Protein AF-A0A2S1R4B1-F1 (afdb_monomer_lite)

Foldseek 3Di:
DPCPVVVVVVLQVVCCVPQPPPFDWDKAKEFADLLCQAPCSLVLVCVQQVHDDDADFQDWDWGDQPPDDIFTFTQNDHDPSVARWTWGDGNFKIKIWHRNNVVSGTTMIIMIGRDDDDRVVVNVSVHVSSHVSRD

Radius of gyration: 14.22 Å; chains: 1; bounding box: 37×29×37 Å

pLDDT: mean 94.47, std 7.65, range [44.75, 98.69]

Organism: NCBI:txid546160

Structure (mmCIF, N/CA/C/O backbone):
data_AF-A0A2S1R4B1-F1
#
_entry.id   AF-A0A2S1R4B1-F1
#
loop_
_atom_site.group_PDB
_atom_site.id
_atom_site.type_symbol
_atom_site.label_atom_id
_atom_site.label_alt_id
_atom_site.label_comp_id
_atom_site.label_asym_id
_atom_site.label_entity_id
_atom_site.label_seq_id
_atom_site.pdbx_PDB_ins_code
_atom_site.Cartn_x
_atom_site.Cartn_y
_atom_site.Cartn_z
_atom_site.occupancy
_atom_site.B_iso_or_equiv
_atom_site.auth_seq_id
_atom_site.auth_comp_id
_atom_site.auth_asym_id
_atom_site.auth_atom_id
_atom_site.pdbx_PDB_model_num
ATOM 1 N N . MET A 1 1 ? -12.326 -1.475 -23.316 1.00 44.75 1 MET A N 1
ATOM 2 C CA . MET A 1 1 ? -12.607 -2.359 -22.166 1.00 44.75 1 MET A CA 1
ATOM 3 C C . MET A 1 1 ? -12.264 -1.582 -20.897 1.00 44.75 1 MET A C 1
ATOM 5 O O . MET A 1 1 ? -11.132 -1.619 -20.448 1.00 44.75 1 MET A O 1
ATOM 9 N N . THR A 1 2 ? -13.200 -0.764 -20.410 1.00 54.91 2 THR A N 1
ATOM 10 C CA . THR A 1 2 ? -12.978 0.304 -19.407 1.00 54.91 2 THR A CA 1
ATOM 11 C C . THR A 1 2 ? -13.503 -0.049 -18.001 1.00 54.91 2 THR A C 1
ATOM 13 O O . THR A 1 2 ? -13.587 0.828 -17.149 1.00 54.91 2 THR A O 1
ATOM 16 N N . GLY A 1 3 ? -13.868 -1.315 -17.749 1.00 60.03 3 GLY A N 1
ATOM 17 C CA . GLY A 1 3 ? -14.519 -1.756 -16.501 1.00 60.03 3 GLY A CA 1
ATOM 18 C C . GLY A 1 3 ? -13.582 -2.127 -15.343 1.00 60.03 3 GLY A C 1
ATOM 19 O O . GLY A 1 3 ? -13.943 -1.904 -14.196 1.00 60.03 3 GLY A O 1
ATOM 20 N N . HIS A 1 4 ? -12.363 -2.602 -15.624 1.00 66.06 4 HIS A N 1
ATOM 21 C CA . HIS A 1 4 ? -11.473 -3.172 -14.597 1.00 66.06 4 HIS A CA 1
ATOM 22 C C . HIS A 1 4 ? -11.135 -2.209 -13.447 1.00 66.06 4 HIS A C 1
ATOM 24 O O . HIS A 1 4 ? -11.013 -2.639 -12.306 1.00 66.06 4 HIS A O 1
ATOM 30 N N . GLY A 1 5 ? -11.027 -0.903 -13.722 1.00 68.81 5 GLY A N 1
ATOM 31 C CA . GLY A 1 5 ? -10.784 0.087 -12.670 1.00 68.81 5 GLY A CA 1
ATOM 32 C C . GLY A 1 5 ? -11.935 0.172 -11.663 1.00 68.81 5 GLY A C 1
ATOM 33 O O . GLY A 1 5 ? -11.696 0.255 -10.461 1.00 68.81 5 GLY A O 1
ATOM 34 N N . TRP A 1 6 ? -13.184 0.088 -12.136 1.00 86.56 6 TRP A N 1
ATOM 35 C CA . TRP A 1 6 ? -14.368 0.130 -11.274 1.00 86.56 6 TRP A CA 1
ATOM 36 C C . TRP A 1 6 ? -14.473 -1.088 -10.363 1.00 86.56 6 TRP A C 1
ATOM 38 O O . TRP A 1 6 ? -14.891 -0.931 -9.217 1.00 86.56 6 TRP A O 1
ATOM 48 N N . ASP A 1 7 ? -14.053 -2.264 -10.828 1.00 90.12 7 ASP A N 1
ATOM 49 C CA . ASP A 1 7 ? -14.114 -3.495 -10.036 1.00 90.12 7 ASP A CA 1
ATOM 50 C C . ASP A 1 7 ? -13.314 -3.361 -8.735 1.00 90.12 7 ASP A C 1
ATOM 52 O O . ASP A 1 7 ? -13.819 -3.690 -7.663 1.00 90.12 7 ASP A O 1
ATOM 56 N N . MET A 1 8 ? -12.103 -2.797 -8.798 1.00 91.00 8 MET A N 1
ATOM 57 C CA . MET A 1 8 ? -11.263 -2.575 -7.616 1.00 91.00 8 MET A CA 1
ATOM 58 C C . MET A 1 8 ? -11.847 -1.515 -6.671 1.00 91.00 8 MET A C 1
ATOM 60 O O . MET A 1 8 ? -11.831 -1.709 -5.451 1.00 91.00 8 MET A O 1
ATOM 64 N N . TYR A 1 9 ? -12.411 -0.424 -7.200 1.00 90.69 9 TYR A N 1
ATOM 65 C CA . TYR A 1 9 ? -13.048 0.605 -6.368 1.00 90.69 9 TYR A CA 1
ATOM 66 C C . TYR A 1 9 ? -14.295 0.075 -5.654 1.00 90.69 9 TYR A C 1
ATOM 68 O O . TYR A 1 9 ? -14.439 0.253 -4.444 1.00 90.69 9 TYR A O 1
ATOM 76 N N . LEU A 1 10 ? -15.177 -0.619 -6.379 1.00 95.44 10 LEU A N 1
ATOM 77 C CA . LEU A 1 10 ? -16.381 -1.226 -5.811 1.00 95.44 10 LEU A CA 1
ATOM 78 C C . LEU A 1 10 ? -16.032 -2.354 -4.837 1.00 95.44 10 LEU A C 1
ATOM 80 O O . LEU A 1 10 ? -16.678 -2.486 -3.799 1.00 95.44 10 LEU A O 1
ATOM 84 N N . HIS A 1 11 ? -14.978 -3.123 -5.116 1.00 96.44 11 HIS A N 1
ATOM 85 C CA . HIS A 1 11 ? -14.469 -4.118 -4.182 1.00 96.44 11 HIS A CA 1
ATOM 86 C C . HIS A 1 11 ? -13.931 -3.474 -2.898 1.00 96.44 11 HIS A C 1
ATOM 88 O O . HIS A 1 11 ? -14.267 -3.920 -1.806 1.00 96.44 11 HIS A O 1
ATOM 94 N N . THR A 1 12 ? -13.147 -2.399 -3.004 1.00 96.31 12 THR A N 1
ATOM 95 C CA . THR A 1 12 ? -12.639 -1.660 -1.836 1.00 96.31 12 THR A CA 1
ATOM 96 C C . THR A 1 12 ? -13.788 -1.106 -0.989 1.00 96.31 12 THR A C 1
ATOM 98 O O . THR A 1 12 ? -13.761 -1.233 0.235 1.00 96.31 12 THR A O 1
ATOM 101 N N . LEU A 1 13 ? -14.846 -0.587 -1.624 1.00 96.88 13 LEU A N 1
ATOM 102 C CA . LEU A 1 13 ? -16.069 -0.185 -0.926 1.00 96.88 13 LEU A CA 1
ATOM 103 C C . LEU A 1 13 ? -16.758 -1.371 -0.232 1.00 96.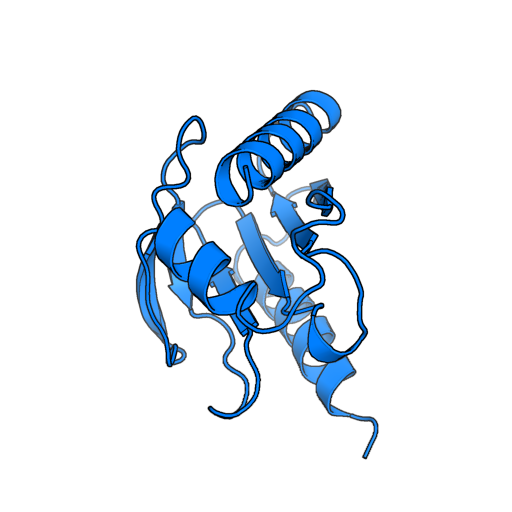88 13 LEU A C 1
ATOM 105 O O . LEU A 1 13 ? -17.169 -1.246 0.919 1.00 96.88 13 LEU A O 1
ATOM 109 N N . ALA A 1 14 ? -16.867 -2.526 -0.891 1.00 98.19 14 ALA A N 1
ATOM 110 C CA . ALA A 1 14 ? -17.443 -3.722 -0.278 1.00 98.19 14 ALA A CA 1
ATOM 111 C C . ALA A 1 14 ? -16.635 -4.181 0.949 1.00 98.19 14 ALA A C 1
ATOM 113 O O . ALA A 1 14 ? -17.224 -4.470 1.987 1.00 98.19 14 ALA A O 1
ATOM 114 N N . GLN A 1 15 ? -15.299 -4.168 0.874 1.00 98.50 15 GLN A N 1
ATOM 115 C CA . GLN A 1 15 ? -14.435 -4.501 2.011 1.00 98.50 15 GLN A CA 1
ATOM 116 C C . GLN A 1 15 ? -14.599 -3.516 3.177 1.00 98.50 15 GLN A C 1
ATOM 118 O O . GLN A 1 15 ? -14.616 -3.943 4.332 1.00 98.50 15 GLN A O 1
ATOM 123 N N . TYR A 1 16 ? -14.778 -2.218 2.897 1.00 98.38 16 TYR A N 1
ATOM 124 C CA . TYR A 1 16 ? -15.139 -1.237 3.924 1.00 98.38 16 TYR A CA 1
ATOM 125 C C . TYR A 1 16 ? -16.451 -1.602 4.623 1.00 98.38 16 TYR A C 1
ATOM 127 O O . TYR A 1 16 ? -16.494 -1.699 5.848 1.00 98.38 16 TYR A O 1
ATOM 135 N N . LEU A 1 17 ? -17.512 -1.831 3.848 1.00 98.19 17 LEU A N 1
ATOM 136 C CA . LEU A 1 17 ? -18.838 -2.127 4.388 1.00 98.19 17 LEU A CA 1
ATOM 137 C C . LEU A 1 17 ? -18.878 -3.450 5.165 1.00 98.19 17 LEU A C 1
ATOM 139 O O . LEU A 1 17 ? -19.625 -3.559 6.132 1.00 98.19 17 LEU A O 1
ATOM 143 N N . GLU A 1 18 ? -18.080 -4.440 4.769 1.00 98.38 18 GLU A N 1
ATOM 144 C CA . GLU A 1 18 ? -18.047 -5.753 5.418 1.00 98.38 18 GLU A CA 1
ATOM 145 C C . 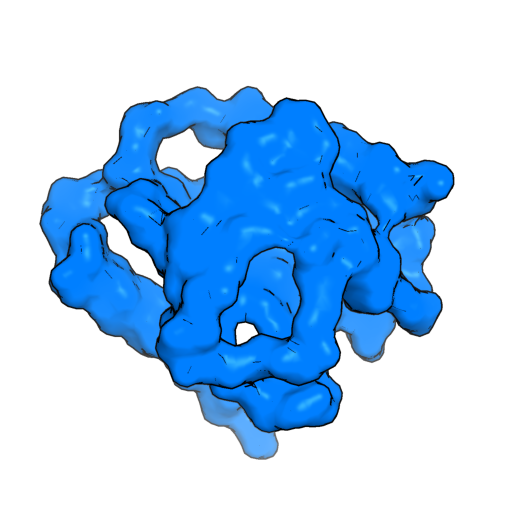GLU A 1 18 ? -17.215 -5.762 6.709 1.00 98.38 18 GLU A C 1
ATOM 147 O O . GLU A 1 18 ? -17.614 -6.380 7.696 1.00 98.38 18 GLU A O 1
ATOM 152 N N . HIS A 1 19 ? -16.066 -5.080 6.726 1.00 98.19 19 HIS A N 1
ATOM 153 C CA . HIS A 1 19 ? -15.074 -5.243 7.798 1.00 98.19 19 HIS A CA 1
ATOM 154 C C . HIS A 1 19 ? -14.843 -3.992 8.652 1.00 98.19 19 HIS A C 1
ATOM 156 O O . HIS A 1 19 ? -14.324 -4.095 9.763 1.00 98.19 19 HIS A O 1
ATOM 162 N N . PHE A 1 20 ? -15.218 -2.813 8.156 1.00 98.19 20 PHE A N 1
ATOM 163 C CA . PHE A 1 20 ? -14.847 -1.527 8.753 1.00 98.19 20 PHE A CA 1
ATOM 164 C C . PHE A 1 20 ? -16.026 -0.557 8.899 1.00 98.19 20 PHE A C 1
ATOM 166 O O . PHE A 1 20 ? -15.820 0.618 9.206 1.00 98.19 20 PHE A O 1
ATOM 173 N N . ALA A 1 21 ? -17.260 -1.028 8.702 1.00 97.19 21 ALA A N 1
ATOM 174 C CA . ALA A 1 21 ? -18.452 -0.192 8.753 1.00 97.19 21 ALA A CA 1
ATOM 175 C C . ALA A 1 21 ? -18.533 0.619 10.057 1.00 97.19 21 ALA A C 1
ATOM 177 O O . ALA A 1 21 ? -18.386 0.091 11.159 1.00 97.19 21 ALA A O 1
ATOM 178 N N . GLY A 1 22 ? -18.766 1.925 9.916 1.00 96.31 22 GLY A N 1
ATOM 179 C CA . GLY A 1 22 ? -18.857 2.860 11.039 1.00 96.31 22 GLY A CA 1
ATOM 180 C C . GLY A 1 22 ? -17.513 3.395 11.541 1.00 96.31 22 GLY A C 1
ATOM 181 O O . GLY A 1 22 ? -17.509 4.342 12.325 1.00 96.31 22 GLY A O 1
ATOM 182 N N . ARG A 1 23 ? -16.376 2.864 11.070 1.00 97.50 23 ARG A N 1
ATOM 183 C CA . ARG A 1 23 ? -15.051 3.435 11.350 1.00 97.50 23 ARG A CA 1
ATOM 184 C C . ARG A 1 23 ? -14.755 4.568 10.353 1.00 97.50 23 ARG A C 1
ATOM 186 O O . ARG A 1 23 ? -15.007 4.384 9.155 1.00 97.50 23 ARG A O 1
ATOM 193 N N . PRO A 1 24 ? -14.239 5.730 10.799 1.00 95.38 24 PRO A N 1
ATOM 194 C CA . PRO A 1 24 ? -13.759 6.779 9.901 1.00 95.38 24 PRO A CA 1
ATOM 195 C C . PRO A 1 24 ? -12.637 6.264 8.996 1.00 95.38 24 PRO A C 1
ATOM 197 O O . PRO A 1 24 ? -11.760 5.534 9.452 1.00 95.38 24 PRO A O 1
ATOM 200 N N . ALA A 1 25 ? -12.671 6.641 7.718 1.00 95.75 25 ALA A N 1
ATOM 201 C CA . ALA A 1 25 ? -11.640 6.279 6.754 1.00 95.75 25 ALA A CA 1
ATOM 202 C C . ALA A 1 25 ? -10.617 7.413 6.625 1.00 95.75 25 ALA A C 1
ATOM 204 O O . ALA A 1 25 ? -10.963 8.520 6.206 1.00 95.75 25 ALA A O 1
ATOM 205 N N . HIS A 1 26 ? -9.355 7.124 6.920 1.00 97.50 26 HIS A N 1
ATOM 206 C CA . HIS A 1 26 ? -8.236 8.010 6.630 1.00 97.50 26 HIS A CA 1
ATOM 207 C C . HIS A 1 26 ? -7.566 7.557 5.337 1.00 97.50 26 HIS A C 1
ATOM 209 O O . HIS A 1 26 ? -6.962 6.486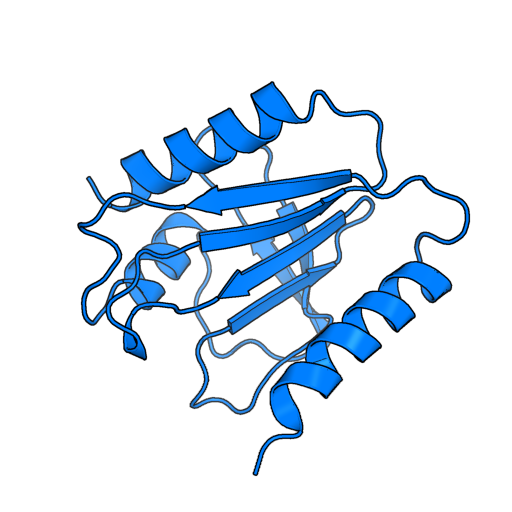 5.288 1.00 97.50 26 HIS A O 1
ATOM 215 N N . PHE A 1 27 ? -7.692 8.363 4.282 1.00 97.12 27 PHE A N 1
ATOM 216 C CA . PHE A 1 27 ? -7.000 8.097 3.027 1.00 97.12 27 PHE A CA 1
ATOM 217 C C . PHE A 1 27 ? -5.568 8.629 3.100 1.00 97.12 27 PHE A C 1
ATOM 219 O O . PHE A 1 27 ? -5.353 9.827 3.285 1.00 97.12 27 PHE A O 1
ATOM 226 N N . VAL A 1 28 ? -4.605 7.724 2.980 1.00 97.62 28 VAL A N 1
ATOM 227 C CA . VAL A 1 28 ? -3.164 7.981 3.010 1.00 97.62 28 VAL A CA 1
ATOM 228 C C . VAL A 1 28 ? -2.613 7.665 1.629 1.00 97.62 28 VAL A C 1
ATOM 230 O O . VAL A 1 28 ? -2.914 6.615 1.059 1.00 97.62 28 VAL A O 1
ATOM 233 N N . THR A 1 29 ? -1.796 8.567 1.101 1.00 97.25 29 THR A N 1
ATOM 234 C CA . THR A 1 29 ? -1.112 8.380 -0.177 1.00 97.25 29 THR A CA 1
ATOM 235 C C . THR A 1 29 ? 0.346 8.795 -0.076 1.00 97.25 29 THR A C 1
ATOM 237 O O . THR A 1 29 ? 0.686 9.780 0.580 1.00 97.25 29 THR A O 1
ATOM 240 N N . ALA A 1 30 ? 1.210 8.061 -0.764 1.00 97.38 30 ALA A N 1
ATOM 241 C CA . ALA A 1 30 ? 2.610 8.416 -0.930 1.00 97.38 30 ALA A CA 1
ATOM 242 C C . ALA A 1 30 ? 3.090 8.007 -2.320 1.00 97.38 30 ALA A C 1
ATOM 244 O O . ALA A 1 30 ? 2.653 6.995 -2.865 1.00 97.38 30 ALA A O 1
ATOM 245 N N . GLU A 1 31 ? 3.983 8.815 -2.874 1.00 96.81 31 GLU A N 1
ATOM 246 C CA . GLU A 1 31 ? 4.621 8.592 -4.166 1.00 96.81 31 GLU A CA 1
ATOM 247 C C . GLU A 1 31 ? 6.124 8.412 -3.938 1.00 96.81 31 GLU A C 1
ATOM 249 O O . GLU A 1 31 ? 6.709 9.076 -3.077 1.00 96.81 31 GLU A O 1
ATOM 254 N N . GLY A 1 32 ? 6.722 7.474 -4.666 1.00 96.56 32 GLY A N 1
ATOM 255 C CA . GLY A 1 32 ? 8.149 7.197 -4.627 1.00 96.56 32 GLY A CA 1
ATOM 256 C C . GLY A 1 32 ? 8.970 8.186 -5.455 1.00 96.56 32 GLY A C 1
ATOM 257 O O . GLY A 1 32 ? 8.427 9.056 -6.138 1.00 96.56 32 GLY A O 1
ATOM 258 N N . PRO A 1 33 ? 10.305 8.064 -5.427 1.00 97.06 33 PRO A N 1
ATOM 259 C CA . PRO A 1 33 ? 11.182 8.941 -6.191 1.00 97.06 33 PRO A CA 1
ATOM 260 C C . PRO A 1 33 ? 11.045 8.684 -7.703 1.00 97.06 33 PRO A C 1
ATOM 262 O O . PRO A 1 33 ? 10.614 7.599 -8.108 1.00 97.06 33 PRO A O 1
ATOM 265 N N . PRO A 1 34 ? 11.494 9.612 -8.573 1.00 96.50 34 PRO A N 1
ATOM 266 C CA . PRO A 1 34 ? 11.478 9.424 -10.028 1.00 96.50 34 PRO A CA 1
ATOM 267 C C . PRO A 1 34 ? 12.149 8.129 -10.514 1.00 96.50 34 PRO A C 1
ATOM 269 O O . PRO A 1 34 ? 11.741 7.575 -11.534 1.00 96.50 34 PRO A O 1
ATOM 272 N N . ALA A 1 35 ? 13.134 7.610 -9.771 1.00 95.62 35 ALA A N 1
ATOM 273 C CA . ALA A 1 35 ? 13.800 6.336 -10.055 1.00 95.62 35 ALA A CA 1
ATOM 274 C C . ALA A 1 35 ? 12.840 5.126 -10.047 1.00 95.62 35 ALA A C 1
ATOM 276 O O . ALA A 1 35 ? 13.097 4.124 -10.709 1.00 95.62 35 ALA A O 1
ATOM 277 N N . SER A 1 36 ? 11.692 5.244 -9.374 1.00 97.06 36 SER A N 1
ATOM 278 C CA . SER A 1 36 ? 10.650 4.212 -9.309 1.00 97.06 36 SER A CA 1
ATOM 279 C C . SER A 1 36 ? 9.689 4.200 -10.514 1.00 97.06 36 SER A C 1
ATOM 281 O O . SER A 1 36 ? 8.680 3.500 -10.506 1.00 97.06 36 SER A O 1
ATOM 283 N N . SER A 1 37 ? 9.961 4.979 -11.564 1.00 96.38 37 SER A N 1
ATOM 284 C CA . SER A 1 37 ? 9.101 5.051 -12.760 1.00 96.38 37 SER A CA 1
ATOM 285 C C . SER A 1 37 ? 9.475 4.066 -13.875 1.00 96.38 37 SER A C 1
ATOM 287 O O . SER A 1 37 ? 8.765 3.968 -14.877 1.00 96.38 37 SER A O 1
ATOM 289 N N . GLY A 1 38 ? 10.598 3.358 -13.732 1.00 93.88 38 GLY A N 1
ATOM 290 C CA . GLY A 1 38 ? 11.184 2.536 -14.788 1.00 93.88 38 GLY A CA 1
ATOM 291 C C . GLY A 1 38 ? 10.695 1.081 -14.829 1.00 93.88 38 GLY A C 1
ATOM 292 O O . GLY A 1 38 ? 10.076 0.581 -13.888 1.00 93.88 38 GLY A O 1
ATOM 293 N N . PRO A 1 39 ? 11.011 0.343 -15.911 1.00 92.88 39 PRO A N 1
ATOM 294 C CA . PRO A 1 39 ? 10.808 -1.101 -15.955 1.00 92.88 39 PRO A CA 1
ATOM 295 C C . PRO A 1 39 ? 11.515 -1.796 -14.785 1.00 92.88 39 PRO A C 1
ATOM 297 O O . PRO A 1 39 ? 12.671 -1.506 -14.490 1.00 92.88 39 PRO A O 1
ATOM 300 N N . GLY A 1 40 ? 10.829 -2.741 -14.141 1.00 93.44 40 GLY A N 1
ATOM 301 C CA . GLY A 1 40 ? 11.360 -3.476 -12.989 1.00 93.44 40 GLY A CA 1
ATOM 302 C C . GLY A 1 40 ? 11.085 -2.824 -11.632 1.00 93.44 40 GLY A C 1
ATOM 303 O O . GLY A 1 40 ? 11.297 -3.482 -10.617 1.00 93.44 40 GLY A O 1
ATOM 304 N N . SER A 1 41 ? 10.534 -1.604 -11.584 1.00 96.81 41 SER A N 1
ATOM 305 C CA . SER A 1 41 ? 10.198 -0.955 -10.311 1.00 96.81 41 SER A CA 1
ATOM 306 C C . SER A 1 41 ? 9.189 -1.752 -9.477 1.00 96.81 41 SER A C 1
ATOM 308 O O . SER A 1 41 ? 9.326 -1.791 -8.263 1.00 96.81 41 SER A O 1
ATOM 310 N N . TRP A 1 42 ? 8.247 -2.478 -10.092 1.00 97.06 42 TRP A N 1
ATOM 311 C CA . TRP A 1 42 ? 7.369 -3.383 -9.338 1.00 97.06 42 TRP A CA 1
ATOM 312 C C . TRP A 1 42 ? 8.123 -4.511 -8.626 1.00 97.06 42 TRP A C 1
ATOM 314 O O . TRP A 1 42 ? 7.843 -4.799 -7.469 1.00 97.06 42 TRP A O 1
ATOM 324 N N . ALA A 1 43 ? 9.106 -5.128 -9.287 1.00 96.56 43 ALA A N 1
ATOM 325 C CA . ALA A 1 43 ? 9.895 -6.195 -8.673 1.00 96.56 43 ALA A CA 1
ATOM 326 C C . ALA A 1 43 ? 10.719 -5.669 -7.485 1.00 96.56 43 ALA A C 1
ATOM 328 O O . ALA A 1 43 ? 10.814 -6.344 -6.464 1.00 96.56 43 ALA A O 1
ATOM 329 N N . ALA A 1 44 ? 11.252 -4.447 -7.593 1.00 97.25 44 ALA A N 1
ATOM 330 C CA . ALA A 1 44 ? 11.913 -3.774 -6.476 1.00 97.25 44 ALA A CA 1
ATOM 331 C C . ALA A 1 44 ? 10.930 -3.447 -5.334 1.00 97.25 44 ALA A C 1
ATOM 333 O O . ALA A 1 44 ? 11.268 -3.641 -4.169 1.00 97.25 44 ALA A O 1
ATOM 334 N N . LEU A 1 45 ? 9.690 -3.036 -5.647 1.00 97.50 45 LEU A N 1
ATOM 335 C CA . LEU A 1 45 ? 8.637 -2.859 -4.639 1.00 97.50 45 LEU A CA 1
ATOM 336 C C . LEU A 1 45 ? 8.357 -4.162 -3.882 1.00 97.50 45 LEU A C 1
ATOM 338 O O . LEU A 1 45 ? 8.286 -4.162 -2.657 1.00 97.50 45 LEU A O 1
ATOM 342 N N . GLU A 1 46 ? 8.176 -5.265 -4.611 1.00 97.38 46 GLU A N 1
ATOM 343 C CA . GLU A 1 46 ? 7.919 -6.589 -4.041 1.00 97.38 46 GLU A CA 1
ATOM 344 C C . GLU A 1 46 ? 9.059 -7.023 -3.112 1.00 97.38 46 GLU A C 1
ATOM 346 O O . GLU A 1 46 ? 8.806 -7.422 -1.972 1.00 97.38 46 GLU A O 1
ATOM 351 N N . GLU A 1 47 ? 10.307 -6.866 -3.563 1.00 97.50 47 GLU A N 1
ATOM 352 C CA . GLU A 1 47 ? 11.505 -7.149 -2.771 1.00 97.50 47 GLU A CA 1
ATOM 353 C C . GLU A 1 47 ? 11.546 -6.312 -1.486 1.00 97.50 47 GLU A C 1
ATOM 355 O O . GLU A 1 47 ? 11.681 -6.872 -0.397 1.00 97.50 47 GLU A O 1
ATOM 360 N N . ALA A 1 48 ? 11.334 -4.996 -1.588 1.00 97.38 48 ALA A N 1
ATOM 361 C CA . ALA A 1 48 ? 11.319 -4.082 -0.445 1.00 97.38 48 ALA A CA 1
ATOM 362 C C . ALA A 1 48 ? 10.168 -4.356 0.542 1.00 97.38 48 ALA A C 1
ATOM 364 O O . ALA A 1 48 ? 10.260 -4.022 1.725 1.00 97.38 48 ALA A O 1
ATOM 365 N N . LEU A 1 49 ? 9.074 -4.962 0.073 1.00 97.31 49 LEU A N 1
ATOM 366 C CA . LEU A 1 49 ? 7.957 -5.416 0.904 1.00 97.31 49 LEU A CA 1
ATOM 367 C C . LEU A 1 49 ? 8.176 -6.821 1.491 1.00 97.31 49 LEU A C 1
ATOM 369 O O . LEU A 1 49 ? 7.427 -7.225 2.386 1.00 97.31 49 LEU A O 1
ATOM 373 N N . GLY A 1 50 ? 9.181 -7.563 1.016 1.00 97.25 50 GLY A N 1
ATOM 374 C CA . GLY A 1 50 ? 9.467 -8.937 1.428 1.00 97.25 50 GLY A CA 1
ATOM 375 C C . GLY A 1 50 ? 8.497 -9.973 0.852 1.00 97.25 50 GLY A C 1
ATOM 376 O O . GLY A 1 50 ? 8.290 -11.026 1.457 1.00 97.25 50 GLY A O 1
ATOM 377 N N . VAL A 1 51 ? 7.875 -9.684 -0.292 1.00 96.94 51 VAL A N 1
ATOM 378 C CA . VAL A 1 51 ? 6.897 -10.558 -0.957 1.00 96.94 51 VAL A CA 1
ATOM 379 C C . VAL A 1 51 ? 7.274 -10.790 -2.417 1.00 96.94 51 VAL A C 1
ATOM 381 O O . VAL A 1 51 ? 8.189 -10.172 -2.943 1.00 96.94 51 VAL A O 1
ATOM 384 N N . LYS A 1 52 ? 6.588 -11.718 -3.085 1.00 94.81 52 LYS A N 1
ATOM 385 C CA . LYS A 1 52 ? 6.741 -11.948 -4.523 1.00 94.81 52 LYS A CA 1
ATOM 386 C C . LYS A 1 52 ? 5.458 -12.532 -5.098 1.00 94.81 52 LYS A C 1
ATOM 388 O O . LYS A 1 52 ? 4.936 -13.496 -4.534 1.00 94.81 52 LYS A O 1
ATOM 393 N N . GLY A 1 53 ? 4.967 -11.955 -6.193 1.00 89.50 53 GLY A N 1
ATOM 394 C CA . GLY A 1 53 ? 3.797 -12.451 -6.907 1.00 89.50 53 GLY A CA 1
ATOM 395 C C . GLY A 1 53 ? 4.039 -13.749 -7.705 1.00 89.50 53 GLY A C 1
ATOM 396 O O . GLY A 1 53 ? 5.164 -14.261 -7.758 1.00 89.50 53 GLY A O 1
ATOM 397 N N . PRO A 1 54 ? 2.990 -14.286 -8.362 1.00 92.38 54 PRO A N 1
ATOM 398 C CA . PRO A 1 54 ? 1.630 -13.743 -8.413 1.00 92.38 54 PRO A CA 1
ATOM 399 C C . PRO A 1 54 ? 0.890 -13.883 -7.074 1.00 92.38 54 PRO A C 1
ATOM 401 O O . PRO A 1 54 ? 1.103 -14.838 -6.327 1.00 92.38 54 PRO A O 1
ATOM 404 N N . PHE A 1 55 ? 0.005 -12.928 -6.780 1.00 94.00 55 PHE A N 1
ATOM 405 C CA . PHE A 1 55 ? -0.797 -12.918 -5.556 1.00 94.00 55 PHE A CA 1
ATOM 406 C C . PHE A 1 55 ? -2.189 -13.486 -5.813 1.00 94.00 55 PHE A C 1
ATOM 408 O O . PHE A 1 55 ? -2.897 -13.041 -6.717 1.00 94.00 55 PHE A O 1
ATOM 415 N N . ALA A 1 56 ? -2.606 -14.453 -4.998 1.00 95.00 56 ALA A N 1
ATOM 416 C CA . ALA A 1 56 ? -3.922 -15.070 -5.114 1.00 95.00 56 ALA A CA 1
ATOM 417 C C . ALA A 1 56 ? -4.878 -14.515 -4.055 1.00 95.00 56 ALA A C 1
ATOM 419 O O . ALA A 1 56 ? -4.526 -14.409 -2.882 1.00 95.00 56 ALA A O 1
ATOM 420 N N . ARG A 1 57 ? -6.128 -14.219 -4.432 1.00 97.00 57 ARG A N 1
ATOM 421 C CA . ARG A 1 57 ? -7.160 -13.829 -3.460 1.00 97.00 57 ARG A CA 1
ATOM 422 C C . ARG A 1 57 ? -7.304 -14.900 -2.370 1.00 97.00 57 ARG A C 1
ATOM 424 O O . ARG A 1 57 ? -7.419 -16.085 -2.670 1.00 97.00 57 ARG A O 1
ATOM 431 N N . GLY A 1 58 ? -7.338 -14.472 -1.111 1.00 98.00 58 GLY A N 1
ATOM 432 C CA . GLY A 1 58 ? -7.373 -15.344 0.066 1.00 98.00 58 GLY A CA 1
ATOM 433 C C . GLY A 1 58 ? -5.993 -15.747 0.597 1.00 98.00 58 GLY A C 1
ATOM 434 O O . GLY A 1 58 ? -5.915 -16.327 1.679 1.00 98.00 58 GLY A O 1
ATOM 435 N N . GLN A 1 59 ? -4.908 -15.430 -0.115 1.00 98.00 59 GLN A N 1
ATOM 436 C CA . GLN A 1 59 ? -3.546 -15.657 0.358 1.00 98.00 59 GLN A CA 1
ATOM 437 C C . GLN A 1 59 ? -3.252 -14.786 1.580 1.00 98.00 59 GLN A C 1
ATOM 439 O O . GLN A 1 59 ? -3.470 -13.577 1.551 1.00 98.00 59 GLN A O 1
ATOM 444 N N . GLN A 1 60 ? -2.720 -15.400 2.636 1.00 98.25 60 GLN A N 1
ATOM 445 C CA . GLN A 1 60 ? -2.206 -14.670 3.791 1.00 98.25 60 GLN A CA 1
ATOM 446 C C . GLN A 1 60 ? -0.789 -14.187 3.498 1.00 98.25 60 GLN A C 1
ATOM 448 O O . GLN A 1 60 ? 0.049 -14.964 3.035 1.00 98.25 60 GLN A O 1
ATOM 453 N N . LEU A 1 61 ? -0.528 -12.916 3.781 1.00 97.50 61 LEU A N 1
ATOM 454 C CA . LEU A 1 61 ? 0.760 -12.274 3.570 1.00 97.50 61 LEU A CA 1
ATOM 455 C C . LEU A 1 61 ? 1.189 -11.502 4.812 1.00 97.50 61 LEU A C 1
ATOM 457 O O . LEU A 1 61 ? 0.373 -10.967 5.564 1.00 97.50 61 LEU A O 1
ATOM 461 N N . ARG A 1 62 ? 2.508 -11.427 4.977 1.00 97.75 62 ARG A N 1
ATOM 462 C CA . ARG A 1 62 ? 3.180 -10.565 5.940 1.00 97.75 62 ARG A CA 1
ATOM 463 C C . ARG A 1 62 ? 4.183 -9.713 5.181 1.00 97.75 62 ARG A C 1
ATOM 465 O O . ARG A 1 62 ? 5.150 -10.256 4.658 1.00 97.75 62 ARG A O 1
ATOM 472 N N . LEU A 1 63 ? 3.934 -8.413 5.109 1.00 97.50 63 LEU A N 1
ATOM 473 C CA . LEU A 1 63 ? 4.825 -7.446 4.476 1.00 97.50 63 LEU A CA 1
ATOM 474 C C . LEU A 1 63 ? 5.686 -6.817 5.564 1.00 97.50 63 LEU A C 1
ATOM 476 O O . LEU A 1 63 ? 5.197 -6.536 6.661 1.00 97.50 63 LEU A O 1
ATOM 480 N N . 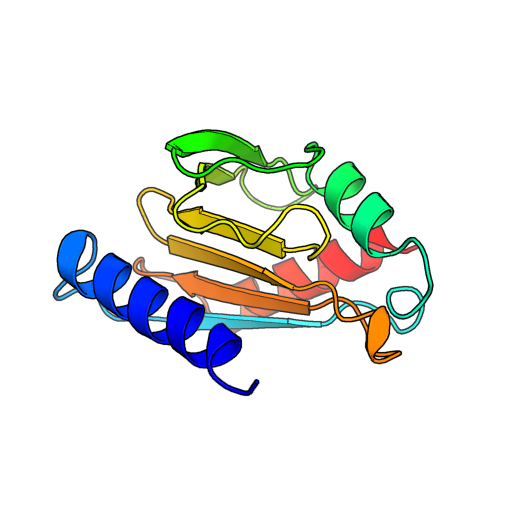ALA A 1 64 ? 6.954 -6.582 5.255 1.00 95.94 64 ALA A N 1
ATOM 481 C CA . ALA A 1 64 ? 7.920 -6.025 6.196 1.00 95.94 64 ALA A CA 1
ATOM 482 C C . ALA A 1 64 ? 8.628 -4.783 5.622 1.00 95.94 64 ALA A C 1
ATOM 484 O O . ALA A 1 64 ? 9.846 -4.810 5.459 1.00 95.94 64 ALA A O 1
ATOM 485 N N . PRO A 1 65 ? 7.890 -3.698 5.308 1.00 95.19 65 PRO A N 1
ATOM 486 C CA . PRO A 1 65 ? 8.501 -2.456 4.849 1.00 95.19 65 PRO A CA 1
ATOM 487 C C . PRO A 1 65 ? 9.434 -1.874 5.922 1.00 95.19 65 PRO A C 1
ATOM 489 O O . PRO A 1 65 ? 9.013 -1.578 7.040 1.00 95.19 65 PRO A O 1
ATOM 492 N N . GLU A 1 66 ? 10.716 -1.710 5.596 1.00 92.75 66 GLU A N 1
ATOM 493 C CA . GLU A 1 66 ? 11.727 -1.253 6.552 1.00 92.75 66 GLU A CA 1
ATOM 494 C C . GLU A 1 66 ? 11.394 0.121 7.167 1.00 92.75 66 GLU A C 1
ATOM 496 O O . GLU A 1 66 ? 11.209 1.125 6.473 1.00 92.75 66 GLU A O 1
ATOM 501 N N . GLY A 1 67 ? 11.376 0.188 8.500 1.00 91.31 67 GLY A N 1
ATOM 502 C CA . GLY A 1 67 ? 11.061 1.412 9.244 1.00 91.31 67 GLY A CA 1
ATOM 503 C C . GLY A 1 67 ? 9.561 1.700 9.380 1.00 91.31 67 GLY A C 1
ATOM 504 O O . GLY A 1 67 ? 9.193 2.690 10.007 1.00 91.31 67 GLY A O 1
ATOM 505 N N . LEU A 1 68 ? 8.701 0.829 8.848 1.00 94.38 68 LEU A N 1
ATOM 506 C CA . LEU A 1 68 ? 7.257 0.830 9.060 1.00 94.38 68 LEU A CA 1
ATOM 507 C C . LEU A 1 68 ? 6.837 -0.424 9.853 1.00 94.38 68 LEU A C 1
ATOM 509 O O . LEU A 1 68 ? 7.549 -1.433 9.854 1.00 94.38 68 LEU A O 1
ATOM 513 N N . PRO A 1 69 ? 5.690 -0.396 10.556 1.00 92.88 69 PRO A N 1
ATOM 514 C CA . PRO A 1 69 ? 5.145 -1.600 11.172 1.00 92.88 69 PRO A CA 1
ATOM 515 C C . PRO A 1 69 ? 4.897 -2.698 10.122 1.00 92.88 69 PRO A C 1
ATOM 517 O O . PRO A 1 69 ? 4.432 -2.386 9.021 1.00 92.88 69 PRO A O 1
ATOM 520 N N . PRO A 1 70 ? 5.162 -3.980 10.442 1.00 95.44 70 PRO A N 1
ATOM 521 C CA . PRO A 1 70 ? 4.827 -5.070 9.537 1.00 95.44 70 PRO A CA 1
ATOM 522 C C . PRO A 1 70 ? 3.315 -5.115 9.307 1.00 95.44 70 PRO A C 1
ATOM 524 O O . PRO A 1 70 ? 2.528 -4.917 10.235 1.00 95.44 70 PRO A O 1
ATOM 527 N N . LEU A 1 71 ? 2.914 -5.410 8.074 1.00 96.62 71 LEU A N 1
ATOM 528 C CA . LEU A 1 71 ? 1.511 -5.538 7.697 1.00 96.62 71 LEU A CA 1
ATOM 529 C C . LEU A 1 71 ? 1.170 -7.014 7.564 1.00 96.62 71 LEU A C 1
ATOM 531 O O . LEU A 1 71 ? 1.733 -7.707 6.720 1.00 96.62 71 LEU A O 1
ATOM 535 N N . GLU A 1 72 ? 0.234 -7.488 8.374 1.00 98.12 72 GLU A N 1
ATOM 536 C CA . GLU A 1 72 ? -0.274 -8.856 8.304 1.00 98.12 72 GLU A CA 1
ATOM 537 C C . GLU A 1 72 ? -1.731 -8.830 7.861 1.00 98.12 72 GLU A C 1
ATOM 539 O O . GLU A 1 72 ? -2.570 -8.131 8.438 1.00 98.12 72 GLU A O 1
ATOM 544 N N . GLY A 1 73 ? -2.036 -9.574 6.804 1.00 98.31 73 GLY A N 1
ATOM 545 C CA . GLY A 1 73 ? -3.361 -9.533 6.217 1.00 98.31 73 GLY A CA 1
ATOM 546 C C . GLY A 1 73 ? -3.566 -10.537 5.102 1.00 98.31 73 GLY A C 1
ATOM 547 O O . GLY A 1 73 ? -2.709 -11.366 4.799 1.00 98.31 73 GLY A O 1
ATOM 548 N N . VAL A 1 74 ? -4.736 -10.424 4.486 1.00 98.69 74 VAL A N 1
ATOM 549 C CA . VAL A 1 74 ? -5.170 -11.285 3.391 1.00 98.69 74 VAL A CA 1
ATOM 550 C C . VAL A 1 74 ? -5.196 -10.498 2.091 1.00 98.69 74 VAL A C 1
ATOM 552 O O . VAL A 1 74 ? -5.620 -9.341 2.074 1.00 98.69 74 VAL A O 1
ATOM 555 N N . VAL A 1 75 ? -4.798 -11.136 0.994 1.00 98.56 75 VAL A N 1
ATOM 556 C CA . VAL A 1 75 ? -5.038 -10.611 -0.349 1.00 98.56 75 VAL A CA 1
ATOM 557 C C . VAL A 1 75 ? -6.543 -10.626 -0.611 1.00 98.56 75 VAL A C 1
ATOM 559 O O . VAL A 1 75 ? -7.139 -11.689 -0.803 1.00 98.56 75 VAL A O 1
ATOM 562 N N . ASP A 1 76 ? -7.187 -9.463 -0.572 1.00 98.31 76 ASP A N 1
ATOM 563 C CA . ASP A 1 76 ? -8.644 -9.338 -0.718 1.00 98.31 76 ASP A CA 1
ATOM 564 C C . ASP A 1 76 ? -9.078 -9.239 -2.188 1.00 98.31 76 ASP A C 1
ATOM 566 O O . ASP A 1 76 ? -10.150 -9.731 -2.556 1.00 98.31 76 ASP A O 1
ATOM 570 N N . PHE A 1 77 ? -8.191 -8.721 -3.039 1.00 96.69 77 PHE A N 1
ATOM 571 C CA . PHE A 1 77 ? -8.387 -8.561 -4.473 1.00 96.69 77 PHE A CA 1
ATOM 572 C C . PHE A 1 77 ? -7.144 -8.984 -5.263 1.00 96.69 77 PHE A C 1
ATOM 574 O O . PHE A 1 77 ? -6.017 -8.684 -4.878 1.00 96.69 77 PHE A O 1
ATOM 581 N N . ALA A 1 78 ? -7.355 -9.637 -6.404 1.00 94.44 78 ALA A N 1
ATOM 582 C CA . ALA A 1 78 ? -6.295 -9.991 -7.340 1.00 94.44 78 ALA A CA 1
ATOM 583 C C . ALA A 1 78 ? -6.759 -9.690 -8.768 1.00 94.44 78 ALA A C 1
ATOM 585 O O . ALA A 1 78 ? -7.856 -10.091 -9.165 1.00 94.44 78 ALA A O 1
ATOM 586 N N . TYR A 1 79 ? -5.924 -8.987 -9.530 1.00 91.62 79 TYR A N 1
ATOM 587 C CA . TYR A 1 79 ? -6.090 -8.887 -10.978 1.00 91.62 79 TYR A CA 1
ATOM 588 C C . TYR A 1 79 ? -5.563 -10.159 -11.669 1.00 91.62 79 TYR A C 1
ATOM 590 O O . TYR A 1 79 ? -4.910 -10.983 -11.024 1.00 91.62 79 TYR A O 1
ATOM 598 N N . PRO A 1 80 ? -5.832 -10.348 -12.977 1.00 89.50 80 PRO A N 1
ATOM 599 C CA . PRO A 1 80 ? -5.140 -11.362 -13.768 1.00 89.50 80 PRO A CA 1
ATOM 600 C C . PRO A 1 80 ? -3.613 -11.255 -13.646 1.00 89.50 80 PRO A C 1
ATOM 602 O O . PRO A 1 80 ? -3.083 -10.157 -13.515 1.00 89.50 80 PRO A O 1
ATOM 605 N N . GLU A 1 81 ? -2.908 -12.382 -13.773 1.00 86.19 81 GLU A N 1
ATOM 606 C CA . GLU A 1 81 ? -1.465 -12.511 -13.482 1.00 86.19 81 GLU A CA 1
ATOM 607 C C . GLU A 1 81 ? -0.539 -11.562 -14.266 1.00 86.19 81 GLU A C 1
ATOM 609 O O . GLU A 1 81 ? 0.595 -11.338 -13.859 1.00 86.19 81 GLU A O 1
ATOM 614 N N . PHE A 1 82 ? -0.998 -10.997 -15.385 1.00 85.88 82 PHE A N 1
ATOM 615 C CA . PHE A 1 82 ? -0.231 -10.035 -16.185 1.00 85.88 82 PHE A CA 1
ATOM 616 C C . PHE A 1 82 ? -0.349 -8.581 -15.693 1.00 85.88 82 PHE A C 1
ATOM 618 O O . PHE A 1 82 ? 0.248 -7.687 -16.292 1.00 85.88 82 PHE A O 1
ATOM 625 N N . VAL A 1 83 ? -1.147 -8.321 -14.652 1.00 89.25 83 VAL A N 1
ATOM 626 C CA . VAL A 1 83 ? -1.298 -7.003 -14.028 1.00 89.25 83 VAL A CA 1
ATOM 627 C C . VAL A 1 83 ? -0.612 -7.017 -12.670 1.00 89.25 83 VAL A C 1
ATOM 629 O O . VAL A 1 83 ? -1.058 -7.683 -11.737 1.00 89.25 83 VAL A O 1
ATOM 632 N N . ASN A 1 84 ? 0.441 -6.219 -12.553 1.00 93.50 84 ASN A N 1
ATOM 633 C CA . ASN A 1 84 ? 1.149 -6.003 -11.303 1.00 93.50 84 ASN A CA 1
ATOM 634 C C . ASN A 1 84 ? 0.298 -5.152 -10.351 1.00 93.50 84 ASN A C 1
ATOM 636 O O . ASN A 1 84 ? 0.050 -3.966 -10.587 1.00 93.50 84 ASN A O 1
ATOM 640 N N . PHE A 1 85 ? -0.197 -5.786 -9.294 1.00 93.94 85 PHE A N 1
ATOM 641 C CA . PHE A 1 85 ? -1.013 -5.150 -8.271 1.00 93.94 85 PHE A CA 1
ATOM 642 C C . PHE A 1 85 ? -1.006 -5.987 -6.998 1.00 93.94 85 PHE A C 1
ATOM 644 O O . PHE A 1 85 ? -1.055 -7.217 -7.056 1.00 93.94 85 PHE A O 1
ATOM 651 N N . LEU A 1 86 ? -1.019 -5.319 -5.849 1.00 96.75 86 LEU A N 1
ATOM 652 C CA . LEU A 1 86 ? -1.163 -5.971 -4.556 1.00 96.75 86 LEU A CA 1
ATOM 653 C C . LEU A 1 86 ? -2.212 -5.233 -3.730 1.00 96.75 86 LEU A C 1
ATOM 655 O O . LEU A 1 86 ? -2.092 -4.038 -3.455 1.00 96.75 86 LEU A O 1
ATOM 659 N N . ALA A 1 87 ? -3.241 -5.971 -3.327 1.00 97.12 87 ALA A N 1
ATOM 660 C CA . ALA A 1 87 ? -4.308 -5.497 -2.466 1.00 97.12 87 ALA A CA 1
ATOM 661 C C . ALA A 1 87 ? -4.307 -6.330 -1.191 1.00 97.12 87 ALA A C 1
ATOM 663 O O . ALA A 1 87 ? -4.436 -7.548 -1.272 1.00 97.12 87 ALA A O 1
ATOM 664 N N . ILE A 1 88 ? -4.144 -5.696 -0.032 1.00 98.19 88 ILE A N 1
ATOM 665 C CA . ILE A 1 88 ? -4.156 -6.392 1.256 1.00 98.19 88 ILE A CA 1
ATOM 666 C C . ILE A 1 88 ? -5.152 -5.738 2.194 1.00 98.19 88 ILE A C 1
ATOM 668 O O . ILE A 1 88 ? -5.137 -4.521 2.381 1.00 98.19 88 ILE A O 1
ATOM 672 N N . ARG A 1 89 ? -5.970 -6.571 2.833 1.00 98.62 89 ARG A N 1
ATOM 673 C CA . ARG A 1 89 ? -6.777 -6.190 3.986 1.00 98.62 89 ARG A CA 1
ATOM 674 C C . ARG A 1 89 ? -6.120 -6.678 5.271 1.00 98.62 89 ARG A C 1
ATOM 676 O O . ARG A 1 89 ? -5.975 -7.885 5.471 1.00 98.62 89 ARG A O 1
ATOM 683 N N . THR A 1 90 ? -5.781 -5.742 6.151 1.00 98.38 90 THR A N 1
ATOM 684 C CA . THR A 1 90 ? -5.321 -6.010 7.522 1.00 98.38 90 THR A CA 1
ATOM 685 C C . THR A 1 90 ? -6.498 -5.917 8.504 1.00 98.38 90 THR A C 1
ATOM 687 O O . THR A 1 90 ? -7.661 -5.805 8.103 1.00 98.38 90 THR A O 1
ATOM 690 N N . ALA A 1 91 ? -6.220 -5.971 9.809 1.00 97.19 91 ALA A N 1
ATOM 691 C CA . ALA A 1 91 ? -7.225 -5.759 10.856 1.00 97.19 91 ALA A CA 1
ATOM 692 C C . ALA A 1 91 ? -7.764 -4.311 10.917 1.00 97.19 91 ALA A C 1
ATOM 694 O O . ALA A 1 91 ? -8.825 -4.048 11.493 1.00 97.19 91 ALA A O 1
ATOM 695 N N . ASP A 1 92 ? -7.034 -3.357 10.347 1.00 96.50 92 ASP A N 1
ATOM 696 C CA . ASP A 1 92 ? -7.245 -1.922 10.524 1.00 96.50 92 ASP A CA 1
ATOM 697 C C . ASP A 1 92 ? -7.077 -1.094 9.244 1.00 96.50 92 ASP A C 1
ATOM 699 O O . ASP A 1 92 ? -7.273 0.120 9.293 1.00 96.50 92 ASP A O 1
ATOM 703 N N . GLY A 1 93 ? -6.799 -1.721 8.100 1.00 98.00 93 GLY A N 1
ATOM 704 C CA . GLY A 1 93 ? -6.629 -1.001 6.848 1.00 98.00 93 GLY A CA 1
ATOM 705 C C . GLY A 1 93 ? -6.804 -1.832 5.581 1.00 98.00 93 GLY A C 1
ATOM 706 O O . GLY A 1 93 ? -6.800 -3.065 5.582 1.00 98.00 93 GLY A O 1
ATOM 707 N N . LEU A 1 94 ? -6.957 -1.104 4.478 1.00 98.56 94 LEU A N 1
ATOM 708 C CA . LEU A 1 94 ? -6.931 -1.595 3.106 1.00 98.56 94 LEU A CA 1
ATOM 709 C C . LEU A 1 94 ? -5.753 -0.943 2.385 1.00 98.56 94 LEU A C 1
ATOM 711 O O . LEU A 1 94 ? -5.748 0.269 2.167 1.00 98.56 94 LEU A O 1
ATOM 715 N N . TYR A 1 95 ? -4.772 -1.750 2.001 1.00 98.19 95 TYR A N 1
ATOM 716 C CA . TYR A 1 95 ? -3.538 -1.317 1.356 1.00 98.19 95 TYR A CA 1
ATOM 717 C C . TYR A 1 95 ? -3.588 -1.683 -0.124 1.00 98.19 95 TYR A C 1
ATOM 719 O O . TYR A 1 95 ? -3.890 -2.832 -0.462 1.00 98.19 95 TYR A O 1
ATOM 727 N N . ARG A 1 96 ? -3.331 -0.708 -1.004 1.00 96.62 96 ARG A N 1
ATOM 728 C CA . ARG A 1 96 ? -3.325 -0.856 -2.463 1.00 96.62 96 ARG A CA 1
ATOM 729 C C . ARG A 1 96 ? -1.989 -0.366 -3.015 1.00 96.62 96 ARG A C 1
ATOM 731 O O . ARG A 1 96 ? -1.645 0.807 -2.865 1.00 96.62 96 ARG A O 1
ATOM 738 N N . PHE A 1 97 ? -1.255 -1.274 -3.643 1.00 96.38 97 PHE A N 1
ATOM 739 C CA . PHE A 1 97 ? 0.015 -1.005 -4.309 1.00 96.38 97 PHE A CA 1
ATOM 740 C C . PHE A 1 97 ? -0.197 -1.160 -5.810 1.00 96.38 97 PHE A C 1
ATOM 742 O O . PHE A 1 97 ? -0.627 -2.223 -6.263 1.00 96.38 97 PHE A O 1
ATOM 749 N N . HIS A 1 98 ? 0.074 -0.100 -6.566 1.00 91.06 98 HIS A N 1
ATOM 750 C CA . HIS A 1 98 ? -0.161 -0.043 -8.005 1.00 91.06 98 HIS A CA 1
ATOM 751 C C . HIS A 1 98 ? 1.161 0.025 -8.752 1.00 91.06 98 HIS A C 1
ATOM 753 O O . HIS A 1 98 ? 1.964 0.907 -8.457 1.00 91.06 98 HIS A O 1
ATOM 759 N N . ASP A 1 99 ? 1.346 -0.837 -9.756 1.00 94.88 99 ASP A N 1
ATOM 760 C CA . ASP A 1 99 ? 2.444 -0.650 -10.697 1.00 94.88 99 ASP A CA 1
ATOM 761 C C . ASP A 1 99 ? 2.140 0.499 -11.657 1.00 94.88 99 ASP A C 1
ATOM 763 O O . ASP A 1 99 ? 1.353 0.378 -12.599 1.00 94.88 99 ASP A O 1
ATOM 767 N N . ASN A 1 100 ? 2.786 1.627 -11.398 1.00 94.88 100 ASN A N 1
ATOM 768 C CA . ASN A 1 100 ? 2.661 2.837 -12.200 1.00 94.88 100 ASN A CA 1
ATOM 769 C C . ASN A 1 100 ? 3.710 2.926 -13.320 1.00 94.88 100 ASN A C 1
ATOM 771 O O . ASN A 1 100 ? 3.582 3.768 -14.217 1.00 94.88 100 ASN A O 1
ATOM 775 N N . SER A 1 101 ? 4.712 2.039 -13.321 1.00 94.25 101 SER A N 1
ATOM 776 C CA . SER A 1 101 ? 5.799 2.049 -14.306 1.00 94.25 101 SER A CA 1
ATOM 777 C C . SER A 1 101 ? 5.342 1.872 -15.764 1.00 94.25 101 SER A C 1
ATOM 779 O O . SER A 1 101 ? 5.935 2.515 -16.633 1.00 94.25 101 SER A O 1
ATOM 781 N N . PRO A 1 102 ? 4.250 1.142 -16.099 1.00 92.75 102 PRO A N 1
ATOM 782 C CA . PRO A 1 102 ? 3.744 1.100 -17.474 1.00 92.75 102 PRO A CA 1
ATOM 783 C C . PRO A 1 102 ? 3.271 2.463 -18.002 1.00 92.75 102 PRO A C 1
ATOM 785 O O . PRO A 1 102 ? 3.175 2.655 -19.212 1.00 92.75 102 PRO A O 1
ATOM 788 N N . MET A 1 103 ? 2.968 3.406 -17.104 1.00 92.75 103 MET A N 1
ATOM 789 C CA . MET A 1 103 ? 2.598 4.787 -17.430 1.00 92.75 103 MET A CA 1
ATOM 790 C C . MET A 1 103 ? 3.792 5.753 -17.350 1.00 92.75 103 MET A C 1
ATOM 792 O O . MET A 1 103 ? 3.609 6.948 -17.569 1.00 92.75 103 MET A O 1
ATOM 796 N N . GLY A 1 104 ? 4.998 5.266 -17.032 1.00 95.06 104 GLY A N 1
ATOM 797 C CA . GLY A 1 104 ? 6.178 6.104 -16.794 1.00 95.06 104 GLY A CA 1
ATOM 798 C C . GLY A 1 104 ? 6.060 6.982 -15.546 1.00 95.06 104 GLY A C 1
ATOM 799 O O . GLY A 1 104 ? 6.716 8.017 -15.461 1.0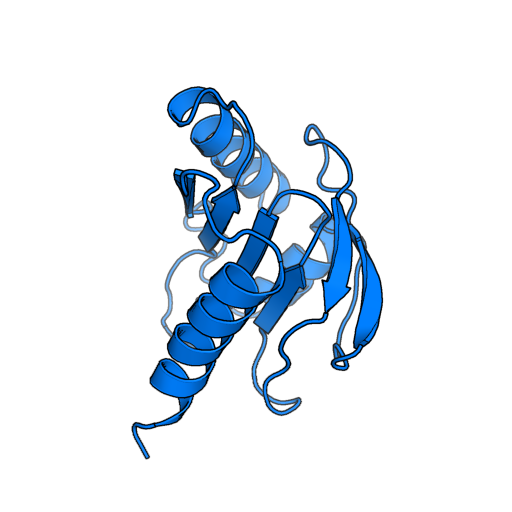0 95.06 104 GLY A O 1
ATOM 800 N N . MET A 1 105 ? 5.202 6.595 -14.600 1.00 96.56 105 MET A N 1
ATOM 801 C CA . MET A 1 105 ? 4.948 7.330 -13.363 1.00 96.56 105 MET A CA 1
ATOM 802 C C . MET A 1 105 ? 5.623 6.619 -12.181 1.00 96.56 105 MET A C 1
ATOM 804 O O . MET A 1 105 ? 5.710 5.387 -12.200 1.00 96.56 105 MET A O 1
ATOM 808 N N . PRO A 1 106 ? 6.089 7.351 -11.153 1.00 97.06 106 PRO A N 1
ATOM 809 C CA . PRO A 1 106 ? 6.655 6.742 -9.953 1.00 97.06 106 PRO A CA 1
ATOM 810 C C . PRO A 1 106 ? 5.683 5.766 -9.279 1.00 97.06 106 PRO A C 1
ATOM 812 O O . PRO A 1 106 ? 4.459 5.943 -9.329 1.00 97.06 106 PRO A O 1
ATOM 815 N N . GLN A 1 107 ? 6.224 4.742 -8.616 1.00 96.81 107 GLN A N 1
ATOM 816 C CA . GLN A 1 107 ? 5.410 3.846 -7.796 1.00 96.81 107 GLN A CA 1
ATOM 817 C C . GLN A 1 107 ? 4.717 4.645 -6.697 1.00 96.81 107 GLN A C 1
ATOM 819 O O . GLN A 1 107 ? 5.311 5.529 -6.081 1.00 96.81 107 GLN A O 1
ATOM 824 N N . ALA A 1 108 ? 3.453 4.327 -6.447 1.00 94.44 108 ALA A N 1
ATOM 825 C CA . ALA A 1 108 ? 2.665 5.002 -5.433 1.00 94.44 108 ALA A CA 1
ATOM 826 C C . ALA A 1 108 ? 1.816 4.005 -4.653 1.00 94.44 108 ALA A C 1
ATOM 828 O O . ALA A 1 108 ? 1.488 2.909 -5.120 1.00 94.44 108 ALA A O 1
ATOM 829 N N . VAL A 1 109 ? 1.438 4.428 -3.456 1.00 94.31 109 VAL A N 1
ATOM 830 C CA . VAL A 1 109 ? 0.592 3.657 -2.558 1.00 94.31 109 VAL A CA 1
ATOM 831 C C . VAL A 1 109 ? -0.664 4.439 -2.212 1.00 94.31 109 VAL A C 1
ATOM 833 O O . VAL A 1 109 ? -0.611 5.646 -1.985 1.00 94.31 109 VAL A O 1
ATOM 836 N N . GLY A 1 110 ? -1.795 3.737 -2.170 1.00 95.31 110 GLY A N 1
ATOM 837 C CA . GLY A 1 110 ? -3.077 4.264 -1.714 1.00 95.31 110 GLY A CA 1
ATOM 838 C C . GLY A 1 110 ? -3.617 3.387 -0.595 1.00 95.31 110 GLY A C 1
ATOM 839 O O . GLY A 1 110 ? -3.825 2.185 -0.779 1.00 95.31 110 GLY A O 1
ATOM 840 N N . HIS A 1 111 ? -3.806 3.956 0.589 1.00 96.88 111 HIS A N 1
ATOM 841 C CA . HIS A 1 111 ? -4.202 3.212 1.781 1.00 96.88 111 HIS A CA 1
ATOM 842 C C . HIS A 1 111 ? -5.432 3.839 2.425 1.00 96.88 111 HIS A C 1
ATOM 844 O O . HIS A 1 111 ? -5.510 5.055 2.580 1.00 96.88 111 HIS A O 1
ATOM 850 N N . TYR A 1 112 ? -6.383 3.003 2.833 1.00 97.94 112 TYR A N 1
ATOM 851 C CA . TYR A 1 112 ? -7.489 3.404 3.696 1.00 97.94 112 TYR A CA 1
ATOM 852 C C . TYR A 1 112 ? -7.252 2.812 5.075 1.00 97.94 112 TYR A C 1
ATOM 854 O O . TYR A 1 112 ? -7.306 1.594 5.231 1.00 97.94 112 TYR A O 1
ATOM 862 N N . LEU A 1 113 ? -6.978 3.662 6.058 1.00 97.94 113 LEU A N 1
ATOM 863 C CA . LEU A 1 113 ? -6.739 3.255 7.439 1.00 97.94 113 LEU A CA 1
ATOM 864 C C . LEU A 1 113 ? -7.952 3.624 8.293 1.00 97.94 113 LEU A C 1
ATOM 866 O O . LEU A 1 113 ? -8.528 4.699 8.130 1.00 97.94 113 LEU A O 1
ATOM 870 N N . PHE A 1 114 ? -8.346 2.731 9.196 1.00 97.44 114 PHE A N 1
ATOM 871 C CA . PHE A 1 114 ? -9.580 2.842 9.983 1.00 97.44 114 PHE A CA 1
ATOM 872 C C . PHE A 1 114 ? -9.322 2.948 11.493 1.00 97.44 114 PHE A C 1
ATOM 874 O O . PHE A 1 114 ? -10.218 2.688 12.303 1.00 97.44 114 PHE A O 1
ATOM 881 N N . GLY A 1 115 ? -8.082 3.225 11.891 1.00 93.19 115 GLY A N 1
ATOM 882 C CA . GLY A 1 115 ? -7.675 3.519 13.266 1.00 93.19 115 GLY A CA 1
ATOM 883 C C . GLY A 1 115 ? -7.360 5.001 13.459 1.00 93.19 115 GLY A C 1
ATOM 884 O O . GLY A 1 115 ? -7.342 5.766 12.497 1.00 93.19 115 GLY A O 1
ATOM 885 N N . GLU A 1 116 ? -7.089 5.398 14.700 1.00 94.19 116 GLU A N 1
ATOM 886 C CA . GLU A 1 116 ? -6.550 6.729 14.984 1.00 94.19 116 GLU A CA 1
ATOM 887 C C . GLU A 1 116 ? -5.127 6.831 14.430 1.00 94.19 116 GLU A C 1
ATOM 889 O O . GLU A 1 116 ? -4.253 6.045 14.799 1.00 94.19 116 GLU A O 1
ATOM 894 N N . ILE A 1 117 ? -4.900 7.790 13.533 1.00 95.56 117 ILE A N 1
ATOM 895 C CA . ILE A 1 117 ? -3.590 8.037 12.932 1.00 95.56 117 ILE A CA 1
ATOM 896 C C . ILE A 1 117 ? -3.285 9.532 12.891 1.00 95.56 117 ILE A C 1
ATOM 898 O O . ILE A 1 117 ? -4.183 10.364 12.743 1.00 95.56 117 ILE A O 1
ATOM 902 N N . ASP A 1 118 ? -1.997 9.859 12.908 1.00 96.94 118 ASP A N 1
ATOM 903 C CA . ASP A 1 118 ? -1.511 11.109 12.334 1.00 96.94 118 ASP A CA 1
ATOM 904 C C . ASP A 1 118 ? -1.325 10.891 10.827 1.00 96.94 118 ASP A C 1
ATOM 906 O O . ASP A 1 118 ? -0.425 10.167 10.387 1.00 96.94 118 ASP A O 1
ATOM 910 N N . ARG A 1 119 ? -2.225 11.473 10.028 1.00 96.19 119 ARG A N 1
ATOM 911 C CA . ARG A 1 119 ? -2.233 11.290 8.574 1.00 96.19 119 ARG A CA 1
ATOM 912 C C . ARG A 1 119 ? -0.954 11.821 7.926 1.00 96.19 119 ARG A C 1
ATOM 914 O O . ARG A 1 119 ? -0.403 11.129 7.076 1.00 96.19 119 ARG A O 1
ATOM 921 N N . GLU A 1 120 ? -0.484 13.006 8.311 1.00 97.50 120 GLU A N 1
ATOM 922 C CA . GLU A 1 120 ? 0.706 13.613 7.700 1.00 97.50 120 GLU A CA 1
ATOM 923 C C . GLU A 1 120 ? 1.960 12.808 8.032 1.00 97.50 120 GLU A C 1
ATOM 925 O O . GLU A 1 120 ? 2.736 12.490 7.129 1.00 97.50 120 GLU A O 1
ATOM 930 N N . ALA A 1 121 ? 2.119 12.405 9.296 1.00 97.56 121 ALA A N 1
ATOM 931 C CA . ALA A 1 121 ? 3.238 11.562 9.706 1.00 97.56 121 ALA A CA 1
ATOM 932 C C . ALA A 1 121 ? 3.205 10.191 9.012 1.00 97.56 121 ALA A C 1
ATOM 934 O O . ALA A 1 121 ? 4.244 9.686 8.589 1.00 97.56 121 ALA A O 1
ATOM 935 N N . THR A 1 122 ? 2.016 9.604 8.841 1.00 97.31 122 THR A N 1
ATOM 936 C CA . THR A 1 122 ? 1.855 8.312 8.155 1.00 97.31 122 THR A CA 1
ATOM 937 C C . THR A 1 122 ? 2.204 8.425 6.673 1.00 97.31 122 THR A C 1
ATOM 939 O O . THR A 1 122 ? 2.961 7.606 6.154 1.00 97.31 122 THR A O 1
ATOM 942 N N . GLU A 1 123 ? 1.696 9.447 5.980 1.00 98.00 123 GLU A N 1
ATOM 943 C CA . GLU A 1 123 ? 2.046 9.699 4.580 1.00 98.00 123 GLU A CA 1
ATOM 944 C C . GLU A 1 123 ? 3.549 9.969 4.414 1.00 98.00 123 GLU A C 1
ATOM 946 O O . GLU A 1 123 ? 4.156 9.487 3.457 1.00 98.00 123 GLU A O 1
ATOM 951 N N . GLN A 1 124 ? 4.168 10.696 5.352 1.00 98.12 124 GLN A N 1
ATOM 952 C CA . GLN A 1 124 ? 5.609 10.941 5.327 1.00 98.12 124 GLN A CA 1
ATOM 953 C C . GLN A 1 124 ? 6.407 9.651 5.513 1.00 98.12 124 GLN A C 1
ATOM 955 O O . GLN A 1 124 ? 7.336 9.403 4.752 1.00 98.12 124 GLN A O 1
ATOM 960 N N . ALA A 1 125 ? 6.009 8.794 6.452 1.00 98.12 125 ALA A N 1
ATOM 961 C CA . ALA A 1 125 ? 6.685 7.526 6.688 1.00 98.12 125 ALA A CA 1
ATOM 962 C C . ALA A 1 125 ? 6.629 6.601 5.455 1.00 98.12 125 ALA A C 1
ATOM 964 O O . ALA A 1 125 ? 7.625 5.954 5.126 1.00 98.12 125 ALA A O 1
ATOM 965 N N . TRP A 1 126 ? 5.504 6.585 4.726 1.00 98.06 126 TRP A N 1
ATOM 966 C CA . TRP A 1 126 ? 5.395 5.874 3.446 1.00 98.06 126 TRP A CA 1
ATOM 967 C C . TRP A 1 126 ? 6.251 6.498 2.339 1.00 98.06 126 TRP A C 1
ATOM 969 O O . TRP A 1 126 ? 6.886 5.757 1.591 1.00 98.06 126 TRP A O 1
ATOM 979 N N . ARG A 1 127 ? 6.317 7.835 2.243 1.00 97.81 127 ARG A N 1
ATOM 980 C CA . ARG A 1 127 ? 7.219 8.525 1.298 1.00 97.81 127 ARG A CA 1
ATOM 981 C C . ARG A 1 127 ? 8.684 8.194 1.574 1.00 97.81 127 ARG A C 1
ATOM 983 O O . ARG A 1 127 ? 9.409 7.847 0.649 1.00 97.81 127 ARG A O 1
ATOM 990 N N . ASP A 1 128 ? 9.102 8.249 2.835 1.00 98.06 128 ASP A N 1
ATOM 991 C CA . ASP A 1 128 ? 10.482 7.968 3.236 1.00 98.06 128 ASP A CA 1
ATOM 992 C C . ASP A 1 128 ? 10.854 6.502 2.988 1.00 98.06 128 ASP A C 1
ATOM 994 O O . ASP A 1 128 ? 11.976 6.206 2.579 1.00 98.06 128 ASP A O 1
ATOM 998 N N . TRP A 1 129 ? 9.925 5.571 3.232 1.00 98.06 129 TRP A N 1
ATOM 999 C CA . TRP A 1 129 ? 10.131 4.161 2.903 1.00 98.06 129 TRP A CA 1
ATOM 1000 C C . TRP A 1 129 ? 10.252 3.941 1.393 1.00 98.06 129 TRP A C 1
ATOM 1002 O O . TRP A 1 129 ? 11.181 3.261 0.963 1.00 98.06 129 TRP A O 1
ATOM 1012 N N . LEU A 1 130 ? 9.375 4.552 0.587 1.00 97.56 130 LEU A N 1
ATOM 1013 C CA . LEU A 1 130 ? 9.482 4.477 -0.870 1.00 97.56 130 LEU A CA 1
ATOM 1014 C C . LEU A 1 130 ? 10.811 5.064 -1.357 1.00 97.56 130 LEU A C 1
ATOM 1016 O O . LEU A 1 130 ? 11.429 4.465 -2.219 1.00 97.56 130 LEU A O 1
ATOM 1020 N N . ALA A 1 131 ? 11.289 6.182 -0.804 1.00 97.12 131 ALA A N 1
ATOM 1021 C CA . ALA A 1 131 ? 12.609 6.715 -1.153 1.00 97.12 131 ALA A CA 1
ATOM 1022 C C . ALA A 1 131 ? 13.715 5.667 -0.941 1.00 97.12 131 ALA A C 1
ATOM 1024 O O . ALA A 1 131 ? 14.392 5.308 -1.897 1.00 97.12 131 ALA A O 1
ATOM 1025 N N . ARG A 1 132 ? 13.793 5.071 0.258 1.00 96.62 132 ARG A N 1
ATOM 1026 C CA . ARG A 1 132 ? 14.786 4.025 0.569 1.00 96.62 132 ARG A CA 1
ATOM 1027 C C . ARG A 1 132 ? 14.665 2.780 -0.309 1.00 96.62 132 ARG A C 1
ATOM 1029 O O . ARG A 1 132 ? 15.670 2.152 -0.611 1.00 96.62 132 ARG A O 1
ATOM 1036 N N . ALA A 1 133 ? 13.447 2.403 -0.699 1.00 96.44 133 ALA A N 1
ATOM 1037 C CA . ALA A 1 133 ? 13.205 1.227 -1.535 1.00 96.44 133 ALA A CA 1
ATOM 1038 C C . ALA A 1 133 ? 13.743 1.373 -2.974 1.00 96.44 133 ALA A C 1
ATOM 1040 O O . ALA A 1 133 ? 13.856 0.369 -3.676 1.00 96.44 133 ALA A O 1
ATOM 1041 N N . TYR A 1 134 ? 14.049 2.598 -3.418 1.00 95.38 134 TYR A N 1
ATOM 1042 C CA . TYR A 1 134 ? 14.518 2.905 -4.775 1.00 95.38 134 TYR A CA 1
ATOM 1043 C C . TYR A 1 134 ? 15.811 3.737 -4.806 1.00 95.38 134 TYR A C 1
ATOM 1045 O O . TYR A 1 134 ? 16.117 4.318 -5.853 1.00 95.38 134 TYR A O 1
ATOM 1053 N N . ASP A 1 135 ? 16.531 3.814 -3.684 1.00 87.56 135 ASP A N 1
ATOM 1054 C CA . ASP A 1 135 ? 17.8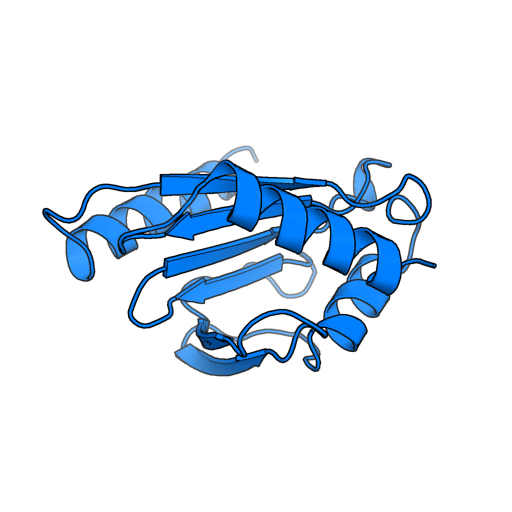49 4.458 -3.580 1.00 87.56 135 ASP A CA 1
ATOM 1055 C C . ASP A 1 135 ? 18.992 3.567 -4.109 1.00 87.56 135 ASP A C 1
ATOM 1057 O O . ASP A 1 135 ? 18.879 2.319 -4.056 1.00 87.56 135 ASP A O 1
#

Sequence (135 aa):
MTGHGWDMYLHTLAQYLEHFAGRPAHFVTAEGPPASSGPGSWAALEEALGVKGPFARGQQLRLAPEGLPPLEGVVDFAYPEFVNFLAIRTADGLYRFHDNSPMGMPQAVGHYLFGEIDREATEQAWRDWLARAYD

Secondary structure (DSSP, 8-state):
---HHHHHHHHHHHHHHHHSTTSPPEEEEEE--GGGGSTTHHHHHHHHHT--SPPPTT-EEEE--TTSPPEEEEE-----TTS-EEEEE-SSEEEEEE--GGGT---EEEEEE-S---HHHHHHHHHHHHHHHT-